Protein AF-A0A7S4A880-F1 (afdb_monomer_lite)

Radius of gyration: 19.85 Å; chains: 1; bounding box: 55×28×58 Å

Foldseek 3Di:
DVVVVVVVVVVVVVVVVVVVVVCVPLVVVLVVLQVPQDDPVQAPEDDPDLVSLVLLLLLLLVVLVVCVVPVPPADQFAADDNQSRDPPDPPPSSVVSVVVLCCQLVVLVVCVVVVHPSVLSNVLNVQLSSLSCCFSRVRDHGYDGSGHNVSNPRSCPSVVVVVVVVVVVVVVVVVVVVPD

Structure (mmCIF, N/CA/C/O backbone):
data_AF-A0A7S4A880-F1
#
_entry.id   AF-A0A7S4A880-F1
#
loop_
_atom_site.group_PDB
_atom_site.id
_atom_site.type_symbol
_atom_site.label_atom_id
_atom_site.label_alt_id
_atom_site.label_comp_id
_atom_site.label_asym_id
_atom_site.label_entity_id
_atom_site.label_seq_id
_atom_site.pdbx_PDB_ins_code
_atom_site.Cartn_x
_atom_site.Cartn_y
_atom_site.Cartn_z
_atom_site.occupancy
_atom_site.B_iso_or_equiv
_atom_site.auth_seq_id
_atom_site.auth_comp_id
_atom_site.auth_asym_id
_atom_site.auth_atom_id
_atom_site.pdbx_PDB_model_num
ATOM 1 N N . ALA A 1 1 ? -2.086 7.098 38.736 1.00 60.25 1 ALA A N 1
ATOM 2 C CA . ALA A 1 1 ? -1.292 7.608 37.595 1.00 60.25 1 ALA A CA 1
ATOM 3 C C . ALA A 1 1 ? -0.105 6.706 37.182 1.00 60.25 1 ALA A C 1
ATOM 5 O O . ALA A 1 1 ? -0.122 6.238 36.049 1.00 60.25 1 ALA A O 1
ATOM 6 N N . PRO A 1 2 ? 0.883 6.355 38.036 1.00 68.81 2 PRO A N 1
ATOM 7 C CA . PRO A 1 2 ? 2.135 5.711 37.580 1.00 68.81 2 PRO A CA 1
ATOM 8 C C . PRO A 1 2 ? 1.993 4.248 37.113 1.00 68.81 2 PRO A C 1
ATOM 10 O O . PRO A 1 2 ? 2.715 3.798 36.227 1.00 68.81 2 PRO A O 1
ATOM 13 N N . ARG A 1 3 ? 1.029 3.496 37.663 1.00 63.03 3 ARG A N 1
ATOM 14 C CA . ARG A 1 3 ? 0.733 2.114 37.235 1.00 63.03 3 ARG A CA 1
ATOM 15 C C . ARG A 1 3 ? 0.048 2.043 35.866 1.00 63.03 3 ARG A C 1
ATOM 17 O O . ARG A 1 3 ? 0.234 1.064 35.153 1.00 63.03 3 ARG A O 1
ATOM 24 N N . LEU A 1 4 ? -0.716 3.077 35.504 1.00 58.22 4 LEU A N 1
ATOM 25 C CA . LEU A 1 4 ? -1.395 3.171 34.211 1.00 58.22 4 LEU A CA 1
ATOM 26 C C . LEU A 1 4 ? -0.380 3.485 33.102 1.00 58.22 4 LEU A C 1
ATOM 28 O O . LEU A 1 4 ? -0.334 2.777 32.106 1.00 58.22 4 LEU A O 1
ATOM 32 N N . LEU A 1 5 ? 0.513 4.455 33.345 1.00 61.75 5 LEU A N 1
ATOM 33 C CA . LEU A 1 5 ? 1.613 4.806 32.437 1.00 61.75 5 LEU A CA 1
ATOM 34 C C . LEU A 1 5 ? 2.557 3.625 32.174 1.00 61.75 5 LEU A C 1
ATOM 36 O O . LEU A 1 5 ? 2.921 3.378 31.030 1.00 61.75 5 LEU A O 1
ATOM 40 N N . ARG A 1 6 ? 2.896 2.837 33.205 1.00 66.00 6 ARG A N 1
ATOM 41 C CA . ARG A 1 6 ? 3.691 1.607 33.032 1.00 66.00 6 ARG A CA 1
ATOM 42 C C . ARG A 1 6 ? 2.982 0.541 32.197 1.00 66.00 6 ARG A C 1
ATOM 44 O O . ARG A 1 6 ? 3.645 -0.142 31.428 1.00 66.00 6 ARG A O 1
ATOM 51 N N . ARG A 1 7 ? 1.661 0.382 32.346 1.00 57.56 7 ARG A N 1
ATOM 52 C CA . ARG A 1 7 ? 0.884 -0.571 31.537 1.00 57.56 7 ARG A CA 1
ATOM 53 C C . ARG A 1 7 ? 0.819 -0.133 30.079 1.00 57.56 7 ARG A C 1
ATOM 55 O O . ARG A 1 7 ? 1.124 -0.945 29.222 1.00 57.56 7 ARG A O 1
ATOM 62 N N . VAL A 1 8 ? 0.510 1.138 29.817 1.00 58.09 8 VAL A N 1
ATOM 63 C CA . VAL A 1 8 ? 0.488 1.698 28.455 1.00 58.09 8 VAL A CA 1
ATOM 64 C C . VAL A 1 8 ? 1.858 1.551 27.791 1.00 58.09 8 VAL A C 1
ATOM 66 O O . VAL A 1 8 ? 1.939 0.984 26.710 1.00 58.09 8 VAL A O 1
ATOM 69 N N . ALA A 1 9 ? 2.941 1.935 28.474 1.00 57.72 9 ALA A N 1
ATOM 70 C CA . ALA A 1 9 ? 4.298 1.786 27.948 1.00 57.72 9 ALA A CA 1
ATOM 71 C C . ALA A 1 9 ? 4.677 0.319 27.667 1.00 57.72 9 ALA A C 1
ATOM 73 O O . ALA A 1 9 ? 5.311 0.035 26.655 1.00 57.72 9 ALA A O 1
ATOM 74 N N . ALA A 1 10 ? 4.276 -0.621 28.530 1.00 58.62 10 ALA A N 1
ATOM 75 C CA . ALA A 1 10 ? 4.535 -2.046 28.324 1.00 58.62 10 ALA A CA 1
ATOM 76 C C . ALA A 1 10 ? 3.738 -2.629 27.145 1.00 58.62 10 ALA A C 1
ATOM 78 O O . ALA A 1 10 ? 4.267 -3.465 26.413 1.00 58.62 10 ALA A O 1
ATOM 79 N N . THR A 1 11 ? 2.495 -2.185 26.941 1.00 61.50 11 THR A N 1
ATOM 80 C CA . THR A 1 11 ? 1.685 -2.576 25.780 1.00 61.50 11 THR A CA 1
ATOM 81 C C . THR A 1 11 ? 2.292 -2.020 24.495 1.00 61.50 11 THR A C 1
ATOM 83 O O . THR A 1 11 ? 2.601 -2.795 23.599 1.00 61.50 11 THR A O 1
ATOM 86 N N . THR A 1 12 ? 2.616 -0.724 24.454 1.00 66.69 12 THR A N 1
ATOM 87 C CA . THR A 1 12 ? 3.282 -0.098 23.301 1.00 66.69 12 THR A CA 1
ATOM 88 C C . THR A 1 12 ? 4.625 -0.756 22.982 1.00 66.69 12 THR A C 1
ATOM 90 O O . THR A 1 12 ? 4.924 -0.995 21.818 1.00 66.69 12 THR A O 1
ATOM 93 N N . ALA A 1 13 ? 5.429 -1.098 23.994 1.00 63.09 13 ALA A N 1
ATOM 94 C CA . ALA A 1 13 ? 6.700 -1.794 23.793 1.00 63.09 13 ALA A CA 1
ATOM 95 C C . ALA A 1 13 ? 6.514 -3.213 23.229 1.00 63.09 13 ALA A C 1
ATOM 97 O O . ALA A 1 13 ? 7.287 -3.638 22.371 1.00 63.09 13 ALA A O 1
ATOM 98 N N . ARG A 1 14 ? 5.484 -3.942 23.680 1.00 66.94 14 ARG A N 1
ATOM 99 C CA . ARG A 1 14 ? 5.136 -5.265 23.144 1.00 66.94 14 ARG A CA 1
ATOM 100 C C . ARG A 1 14 ? 4.668 -5.172 21.691 1.00 66.94 14 ARG A C 1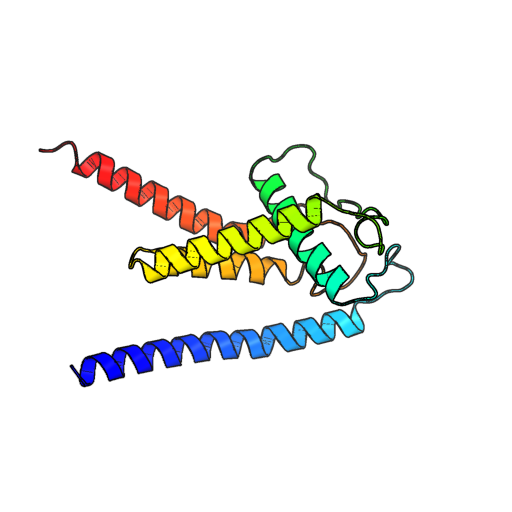
ATOM 102 O O . ARG A 1 14 ? 5.105 -5.979 20.875 1.00 66.94 14 ARG A O 1
ATOM 109 N N . ASP A 1 15 ? 3.841 -4.185 21.369 1.00 63.53 15 ASP A N 1
ATOM 110 C CA . ASP A 1 15 ? 3.361 -3.957 20.005 1.00 63.53 15 ASP A CA 1
ATOM 111 C C . ASP A 1 15 ? 4.534 -3.607 19.076 1.00 63.53 15 ASP A C 1
ATOM 113 O O . ASP A 1 15 ? 4.684 -4.198 18.006 1.00 63.53 15 ASP A O 1
ATOM 117 N N . LEU A 1 16 ? 5.444 -2.733 19.529 1.00 66.00 16 LEU A N 1
ATOM 118 C CA . LEU A 1 16 ? 6.664 -2.379 18.798 1.00 66.00 16 LEU A CA 1
ATOM 119 C C . LEU A 1 16 ? 7.571 -3.594 18.556 1.00 66.00 16 LEU A C 1
ATOM 121 O O . LEU A 1 16 ? 8.126 -3.736 17.469 1.00 66.00 16 LEU A O 1
ATOM 125 N N . ALA A 1 17 ? 7.698 -4.487 19.543 1.00 68.56 17 ALA A N 1
ATOM 126 C CA . ALA A 1 17 ? 8.458 -5.726 19.404 1.00 68.56 17 ALA A CA 1
ATOM 127 C C . ALA A 1 17 ? 7.834 -6.673 18.365 1.00 68.56 17 ALA A C 1
ATOM 129 O O . ALA A 1 17 ? 8.561 -7.288 17.586 1.00 68.56 17 ALA A O 1
ATOM 130 N N . GLY A 1 18 ? 6.499 -6.748 18.307 1.00 68.56 18 GLY A N 1
ATOM 131 C CA . GLY A 1 18 ? 5.779 -7.484 17.267 1.00 68.56 18 GLY A CA 1
ATOM 132 C C . GLY A 1 18 ? 6.073 -6.939 15.867 1.00 68.56 18 GLY A C 1
ATOM 133 O O . GLY A 1 18 ? 6.462 -7.699 14.980 1.00 68.56 18 GLY A O 1
ATOM 134 N N . TYR A 1 19 ? 5.980 -5.619 15.681 1.00 68.62 19 TYR A N 1
ATOM 135 C CA . TYR A 1 19 ? 6.330 -4.977 14.409 1.00 68.62 19 TYR A CA 1
ATOM 136 C C . TYR A 1 19 ? 7.802 -5.184 14.033 1.00 68.62 19 TYR A C 1
ATOM 138 O O . TYR A 1 19 ? 8.105 -5.490 12.880 1.00 68.62 19 TYR A O 1
ATOM 146 N N . ALA A 1 20 ? 8.714 -5.070 15.001 1.00 70.00 20 ALA A N 1
ATOM 147 C CA . ALA A 1 20 ? 10.139 -5.288 14.786 1.00 70.00 20 ALA A CA 1
ATOM 148 C C . ALA A 1 20 ? 10.442 -6.731 14.352 1.00 70.00 20 ALA A C 1
ATOM 150 O O . ALA A 1 20 ? 11.237 -6.933 13.437 1.00 70.00 20 ALA A O 1
ATOM 151 N N . ALA A 1 21 ? 9.780 -7.728 14.948 1.00 72.75 21 ALA A N 1
ATOM 152 C CA . ALA A 1 21 ? 9.930 -9.130 14.562 1.00 72.75 21 ALA A CA 1
ATOM 153 C C . ALA A 1 21 ? 9.457 -9.385 13.121 1.00 72.75 21 ALA A C 1
ATOM 155 O O . ALA A 1 21 ? 10.148 -10.055 12.355 1.00 72.75 21 ALA A O 1
ATOM 156 N N . VAL A 1 22 ? 8.320 -8.804 12.722 1.00 68.88 22 VAL A N 1
ATOM 157 C CA . VAL A 1 22 ? 7.828 -8.890 11.337 1.00 68.88 22 VAL A CA 1
ATOM 158 C C . VAL A 1 22 ? 8.811 -8.225 10.372 1.00 68.88 22 VAL A C 1
ATOM 160 O O . VAL A 1 22 ? 9.189 -8.828 9.367 1.00 68.88 22 VAL A O 1
ATOM 163 N N . ALA A 1 23 ? 9.285 -7.017 10.689 1.00 69.81 23 ALA A N 1
ATOM 164 C CA . ALA A 1 23 ? 10.262 -6.305 9.868 1.00 69.81 23 ALA A CA 1
ATOM 165 C C . ALA A 1 23 ? 11.574 -7.092 9.716 1.00 69.81 23 ALA A C 1
ATOM 167 O O . ALA A 1 23 ? 12.113 -7.175 8.613 1.00 69.81 23 ALA A O 1
ATOM 168 N N . ALA A 1 24 ? 12.046 -7.735 10.789 1.00 75.56 24 ALA A N 1
ATOM 169 C CA . ALA A 1 24 ? 13.252 -8.561 10.782 1.00 75.56 24 ALA A CA 1
ATOM 170 C C . ALA A 1 24 ? 13.157 -9.778 9.845 1.00 75.56 24 ALA A C 1
ATOM 172 O O . ALA A 1 24 ? 14.190 -10.285 9.420 1.00 75.56 24 ALA A O 1
ATOM 173 N N . VAL A 1 25 ? 11.952 -10.233 9.490 1.00 76.19 25 VAL A N 1
ATOM 174 C CA . VAL A 1 25 ? 11.741 -11.304 8.500 1.00 76.19 25 VAL A CA 1
ATOM 175 C C . VAL A 1 25 ? 11.511 -10.725 7.104 1.00 76.19 25 VAL A C 1
ATOM 177 O O . VAL A 1 25 ? 12.149 -11.146 6.139 1.00 76.19 25 VAL A O 1
ATOM 180 N N . VAL A 1 26 ? 10.618 -9.740 6.986 1.00 71.06 26 VAL A N 1
ATOM 181 C CA . VAL A 1 26 ? 10.195 -9.189 5.690 1.00 71.06 26 VAL A CA 1
ATOM 182 C C . VAL A 1 26 ? 11.334 -8.448 4.995 1.00 71.06 26 VAL A C 1
ATOM 184 O O . VAL A 1 26 ? 11.507 -8.609 3.787 1.00 71.06 26 VAL A O 1
ATOM 187 N N . VAL A 1 27 ? 12.135 -7.670 5.732 1.00 76.56 27 VAL A N 1
ATOM 188 C CA . VAL A 1 27 ? 13.211 -6.854 5.149 1.00 76.56 27 VAL A CA 1
ATOM 189 C C . VAL A 1 27 ? 14.326 -7.723 4.550 1.00 76.56 27 VAL A C 1
ATOM 191 O O . VAL A 1 27 ? 14.661 -7.503 3.387 1.00 76.56 27 VAL A O 1
ATOM 194 N N . PRO A 1 28 ? 14.883 -8.745 5.229 1.00 79.00 28 PRO A N 1
ATOM 195 C CA . PRO A 1 28 ? 15.905 -9.593 4.613 1.00 79.00 28 PRO A CA 1
ATOM 196 C C . PRO A 1 28 ? 15.397 -10.390 3.410 1.00 79.00 28 PRO A C 1
ATOM 198 O O . PRO A 1 28 ? 16.099 -10.472 2.402 1.00 79.00 28 PRO A O 1
ATOM 201 N N . VAL A 1 29 ? 14.178 -10.943 3.483 1.00 78.00 29 VAL A N 1
ATOM 202 C CA . VAL A 1 29 ? 13.553 -11.651 2.350 1.00 78.00 29 VAL A CA 1
ATOM 203 C C . VAL A 1 29 ? 13.409 -10.710 1.159 1.00 78.00 29 VAL A C 1
ATOM 205 O O . VAL A 1 29 ? 13.792 -11.062 0.049 1.00 78.00 29 VAL A O 1
ATOM 208 N N . THR A 1 30 ? 12.941 -9.490 1.412 1.00 72.88 30 THR A N 1
ATOM 209 C CA . THR A 1 30 ? 12.834 -8.411 0.428 1.00 72.88 30 THR A CA 1
ATOM 210 C C . THR A 1 30 ? 14.175 -8.101 -0.234 1.00 72.88 30 THR A C 1
ATOM 212 O O . THR A 1 30 ? 14.288 -8.128 -1.459 1.00 72.88 30 THR A O 1
ATOM 215 N N . LEU A 1 31 ? 15.213 -7.830 0.562 1.00 75.81 31 LEU A N 1
ATOM 216 C CA . LEU A 1 31 ? 16.538 -7.489 0.046 1.00 75.81 31 LEU A CA 1
ATOM 217 C C . LEU A 1 31 ? 17.133 -8.640 -0.773 1.00 75.81 31 LEU A C 1
ATOM 219 O O . LEU A 1 31 ? 17.706 -8.410 -1.836 1.00 75.81 31 LEU A O 1
ATOM 223 N N . ARG A 1 32 ? 16.956 -9.883 -0.315 1.00 81.38 32 ARG A N 1
ATOM 224 C CA . ARG A 1 32 ? 17.446 -11.072 -1.019 1.00 81.38 32 ARG A CA 1
ATOM 225 C C . ARG A 1 32 ? 16.678 -11.343 -2.310 1.00 81.38 32 ARG A C 1
ATOM 227 O O . ARG A 1 32 ? 17.300 -11.686 -3.309 1.00 81.38 32 ARG A O 1
ATOM 234 N N . ALA A 1 33 ? 15.359 -11.170 -2.306 1.00 74.31 33 ALA A N 1
ATOM 235 C CA . ALA A 1 33 ? 14.540 -11.310 -3.503 1.00 74.31 33 ALA A CA 1
ATOM 236 C C . ALA A 1 33 ? 14.887 -10.242 -4.550 1.00 74.31 33 ALA A C 1
ATOM 238 O O . ALA A 1 33 ? 14.978 -10.568 -5.725 1.00 74.31 33 ALA A O 1
ATOM 239 N N . ASN A 1 34 ? 15.182 -9.009 -4.126 1.00 72.94 34 ASN A N 1
ATOM 240 C CA . ASN A 1 34 ? 15.713 -7.963 -5.006 1.00 72.94 34 ASN A CA 1
ATOM 241 C C . ASN A 1 34 ? 17.076 -8.324 -5.603 1.00 72.94 34 ASN A C 1
ATOM 243 O O . ASN A 1 34 ? 17.313 -8.086 -6.782 1.00 72.94 34 ASN A O 1
ATOM 247 N N . ALA A 1 35 ? 17.980 -8.874 -4.789 1.00 74.38 35 ALA A N 1
ATOM 248 C CA . ALA A 1 35 ? 19.330 -9.210 -5.234 1.00 74.38 35 ALA A CA 1
ATOM 249 C C . ALA A 1 35 ? 19.356 -10.384 -6.227 1.00 74.38 35 ALA A C 1
ATOM 251 O O . ALA A 1 35 ? 20.197 -10.407 -7.118 1.00 74.38 35 ALA A O 1
ATOM 252 N N . LEU A 1 36 ? 18.461 -11.362 -6.057 1.00 74.25 36 LEU A N 1
ATOM 253 C CA . LEU A 1 36 ? 18.431 -12.597 -6.852 1.00 74.25 36 LEU A CA 1
ATOM 254 C C . LEU A 1 36 ? 17.356 -12.608 -7.944 1.00 74.25 36 LEU A C 1
ATOM 256 O O . LEU A 1 36 ? 17.380 -13.477 -8.805 1.00 74.25 36 LEU A O 1
ATOM 260 N N . GLY A 1 37 ? 16.385 -11.700 -7.882 1.00 66.69 37 GLY A N 1
ATOM 261 C CA . GLY A 1 37 ? 15.218 -11.683 -8.763 1.00 66.69 37 GLY A CA 1
ATOM 262 C C . GLY A 1 37 ? 15.392 -10.875 -10.045 1.00 66.69 37 GLY A C 1
ATOM 263 O O . GLY A 1 37 ? 14.413 -10.721 -10.772 1.00 66.69 37 GLY A O 1
ATOM 264 N N . HIS A 1 38 ? 16.585 -10.337 -10.297 1.00 63.88 38 HIS A N 1
ATOM 265 C CA . HIS A 1 38 ? 16.910 -9.635 -11.534 1.00 63.88 38 HIS A CA 1
ATOM 266 C C . HIS A 1 38 ? 17.283 -10.648 -12.619 1.00 63.88 38 HIS A C 1
ATOM 268 O O . HIS A 1 38 ? 18.264 -11.379 -12.466 1.00 63.88 38 HIS A O 1
ATOM 274 N N . ASP A 1 39 ? 16.513 -10.666 -13.702 1.00 66.12 39 ASP A N 1
ATOM 275 C CA . ASP A 1 39 ? 16.790 -11.464 -14.894 1.00 66.12 39 ASP A CA 1
ATOM 276 C C . ASP A 1 39 ? 16.943 -10.499 -16.084 1.00 66.12 39 ASP A C 1
ATOM 278 O O . ASP A 1 39 ? 15.939 -9.943 -16.543 1.00 66.12 39 ASP A O 1
ATOM 282 N N . PRO A 1 40 ? 18.18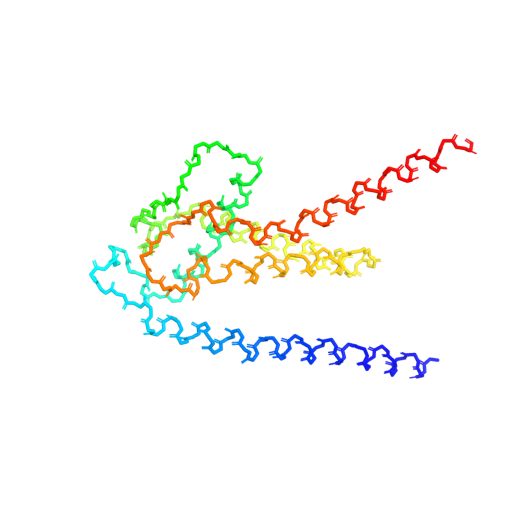2 -10.265 -16.565 1.00 62.34 40 PRO A N 1
ATOM 283 C CA . PRO A 1 40 ? 18.459 -9.327 -17.652 1.00 62.34 40 PRO A CA 1
ATOM 284 C C . PRO A 1 40 ? 17.701 -9.637 -18.946 1.00 62.34 40 PRO A C 1
ATOM 286 O O . PRO A 1 40 ? 17.454 -8.726 -19.729 1.00 62.34 40 PRO A O 1
ATOM 289 N N . ASP A 1 41 ? 17.333 -10.902 -19.164 1.00 65.56 41 ASP A N 1
ATOM 290 C CA . ASP A 1 41 ? 16.649 -11.345 -20.379 1.00 65.56 41 ASP A CA 1
ATOM 291 C C . ASP A 1 41 ? 15.117 -11.237 -20.252 1.00 65.56 41 ASP A C 1
ATOM 293 O O . ASP A 1 41 ? 14.398 -11.279 -21.253 1.00 65.56 41 ASP A O 1
ATOM 297 N N . ALA A 1 42 ? 14.600 -11.070 -19.028 1.00 62.81 42 ALA A N 1
ATOM 298 C CA . ALA A 1 42 ? 13.173 -10.907 -18.750 1.00 62.81 42 ALA A CA 1
ATOM 299 C C . ALA A 1 42 ? 12.758 -9.444 -18.503 1.00 62.81 42 ALA A C 1
ATOM 301 O O . ALA A 1 42 ? 11.580 -9.111 -18.652 1.00 62.81 42 ALA A O 1
ATOM 302 N N . ASP A 1 43 ? 13.689 -8.572 -18.112 1.00 62.38 43 ASP A N 1
ATOM 303 C CA . ASP A 1 43 ? 13.430 -7.167 -17.789 1.00 62.38 43 ASP A CA 1
ATOM 304 C C . ASP A 1 43 ? 13.645 -6.251 -19.011 1.00 62.38 43 ASP A C 1
ATOM 306 O O . ASP A 1 43 ? 14.754 -5.824 -19.312 1.00 62.38 43 ASP A O 1
ATOM 310 N N . VAL A 1 44 ? 12.556 -5.884 -19.701 1.00 64.62 44 VAL A N 1
ATOM 311 C CA . VAL A 1 44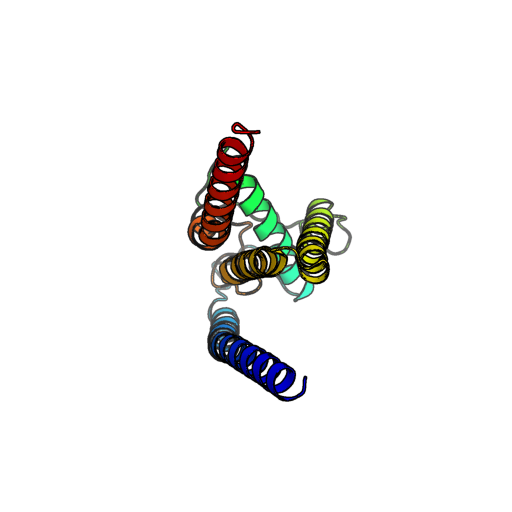 ? 12.594 -4.918 -20.828 1.00 64.62 44 VAL A CA 1
ATOM 312 C C . VAL A 1 44 ? 12.826 -3.476 -20.342 1.00 64.62 44 VAL A C 1
ATOM 314 O O . VAL A 1 44 ? 13.318 -2.629 -21.081 1.00 64.62 44 VAL A O 1
ATOM 317 N N . ILE A 1 45 ? 12.488 -3.201 -19.080 1.00 70.94 45 ILE A N 1
ATOM 318 C CA . ILE A 1 45 ? 12.658 -1.907 -18.412 1.00 70.94 45 ILE A CA 1
ATOM 319 C C . ILE A 1 45 ? 13.491 -2.149 -17.164 1.00 70.94 45 ILE A C 1
ATOM 321 O O . ILE A 1 45 ? 13.226 -3.100 -16.435 1.00 70.94 45 ILE A O 1
ATOM 325 N N . VAL A 1 46 ? 14.455 -1.273 -16.874 1.00 71.00 46 VAL A N 1
ATOM 326 C CA . VAL A 1 46 ? 15.311 -1.388 -15.687 1.00 71.00 46 VAL A CA 1
ATOM 327 C C . VAL A 1 46 ? 15.206 -0.120 -14.841 1.00 71.00 46 VAL A C 1
ATOM 329 O O . VAL A 1 46 ? 15.443 0.990 -15.308 1.00 71.00 46 VAL A O 1
ATOM 332 N N . LEU A 1 47 ? 14.858 -0.280 -13.559 1.00 75.44 47 LEU A N 1
ATOM 333 C CA . LEU A 1 47 ? 14.836 0.820 -12.589 1.00 75.44 47 LEU A CA 1
ATOM 334 C C . LEU A 1 47 ? 16.195 0.918 -11.890 1.00 75.44 47 LEU A C 1
ATOM 336 O O . LEU A 1 47 ? 16.506 0.141 -10.976 1.00 75.44 47 LEU A O 1
ATOM 340 N N . HIS A 1 48 ? 16.994 1.887 -12.329 1.00 73.50 48 HIS A N 1
ATOM 341 C CA . HIS A 1 48 ? 18.386 2.062 -11.917 1.00 73.50 48 HIS A CA 1
ATOM 342 C C . HIS A 1 48 ? 18.538 2.705 -10.538 1.00 73.50 48 HIS A C 1
ATOM 344 O O . HIS A 1 48 ? 19.519 2.439 -9.846 1.00 73.50 48 HIS A O 1
ATOM 350 N N . THR A 1 49 ? 17.585 3.539 -10.112 1.00 78.12 49 THR A N 1
ATOM 351 C CA . THR A 1 49 ? 17.704 4.285 -8.849 1.00 78.12 49 THR A CA 1
ATOM 352 C C . THR A 1 49 ? 16.601 3.948 -7.846 1.00 78.12 49 THR A C 1
ATOM 354 O O . THR A 1 49 ? 15.483 3.570 -8.202 1.00 78.12 49 THR A O 1
ATOM 357 N N . GLY A 1 50 ? 16.902 4.130 -6.554 1.00 78.25 50 GLY A N 1
ATOM 358 C CA . GLY A 1 50 ? 15.917 3.967 -5.480 1.00 78.25 50 GLY A CA 1
ATOM 359 C C . GLY A 1 50 ? 14.726 4.921 -5.616 1.00 78.25 50 GLY A C 1
ATOM 360 O O . GLY A 1 50 ? 13.596 4.530 -5.343 1.00 78.25 50 GLY A O 1
ATOM 361 N N . ALA A 1 51 ? 14.952 6.138 -6.118 1.00 80.81 51 ALA A N 1
ATOM 362 C CA . ALA A 1 51 ? 13.887 7.110 -6.358 1.00 80.81 51 ALA A CA 1
ATOM 363 C C . ALA A 1 51 ? 12.883 6.617 -7.414 1.00 80.81 51 ALA A C 1
ATOM 365 O O . ALA A 1 51 ? 11.677 6.704 -7.193 1.00 80.81 51 ALA A O 1
ATOM 366 N N . GLN A 1 52 ? 13.367 6.026 -8.512 1.00 78.56 52 GLN A N 1
ATOM 367 C CA . GLN A 1 52 ? 12.505 5.447 -9.550 1.00 78.56 52 GLN A CA 1
ATOM 368 C C . GLN A 1 52 ? 11.684 4.271 -9.002 1.00 78.56 52 GLN A C 1
ATOM 370 O O . GLN A 1 52 ? 10.495 4.154 -9.283 1.00 78.56 52 GLN A O 1
ATOM 375 N N . ARG A 1 53 ? 12.283 3.439 -8.139 1.00 80.50 53 ARG A N 1
ATOM 376 C CA . ARG A 1 53 ? 11.581 2.337 -7.456 1.00 80.50 53 ARG A CA 1
ATOM 377 C C . ARG A 1 53 ? 10.494 2.838 -6.507 1.00 80.50 53 ARG A C 1
ATOM 379 O O . ARG A 1 53 ? 9.391 2.299 -6.517 1.00 80.50 53 ARG A O 1
ATOM 386 N N . CYS A 1 54 ? 10.772 3.886 -5.732 1.00 83.00 54 CYS A N 1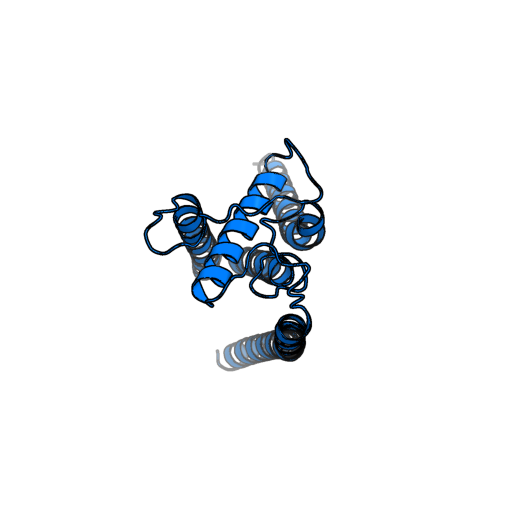
ATOM 387 C CA . CYS A 1 54 ? 9.780 4.525 -4.867 1.00 83.00 54 CYS A CA 1
ATOM 388 C C . CYS A 1 54 ? 8.629 5.136 -5.674 1.00 83.00 54 CYS A C 1
ATOM 390 O O . CYS A 1 54 ? 7.465 4.919 -5.345 1.00 83.00 54 CYS A O 1
ATOM 392 N N . ALA A 1 55 ? 8.936 5.868 -6.746 1.00 83.88 55 ALA A N 1
ATOM 393 C CA . ALA A 1 55 ? 7.925 6.477 -7.600 1.00 83.88 55 ALA A CA 1
ATOM 394 C C . ALA A 1 55 ? 7.046 5.407 -8.272 1.00 83.88 55 ALA A C 1
ATOM 396 O O . ALA A 1 55 ? 5.819 5.489 -8.206 1.00 83.88 55 ALA A O 1
ATOM 397 N N . LYS A 1 56 ? 7.653 4.340 -8.805 1.00 84.56 56 LYS A N 1
ATOM 398 C CA . LYS A 1 56 ? 6.931 3.184 -9.350 1.00 84.56 56 LYS A CA 1
ATOM 399 C C . LYS A 1 56 ? 6.046 2.513 -8.304 1.00 84.56 56 LYS A C 1
ATOM 401 O O . LYS A 1 56 ? 4.893 2.204 -8.601 1.00 84.56 56 LYS A O 1
ATOM 406 N N . ALA A 1 57 ? 6.538 2.338 -7.080 1.00 86.00 57 ALA A N 1
ATOM 407 C CA . ALA A 1 57 ? 5.758 1.769 -5.988 1.00 86.00 57 ALA A CA 1
ATOM 408 C C . ALA A 1 57 ? 4.514 2.599 -5.660 1.00 86.00 57 ALA A C 1
ATOM 410 O O . ALA A 1 57 ? 3.416 2.048 -5.585 1.00 86.00 57 ALA A O 1
ATOM 411 N N . LEU A 1 58 ? 4.671 3.917 -5.528 1.00 88.38 58 LEU A N 1
ATOM 412 C CA . LEU A 1 58 ? 3.563 4.835 -5.267 1.00 88.38 58 LEU A CA 1
ATOM 413 C C . LEU A 1 58 ? 2.522 4.792 -6.390 1.00 88.38 58 LEU A C 1
ATOM 415 O O . LEU A 1 58 ? 1.334 4.628 -6.115 1.00 88.38 58 LEU A O 1
ATOM 419 N N . VAL A 1 59 ? 2.967 4.885 -7.646 1.00 87.75 59 VAL A N 1
ATOM 420 C CA . VAL A 1 59 ? 2.084 4.800 -8.818 1.00 87.75 59 VAL A CA 1
ATOM 421 C C . VAL A 1 59 ? 1.352 3.462 -8.847 1.00 87.75 59 VAL A C 1
ATOM 423 O O . VAL A 1 59 ? 0.141 3.438 -9.037 1.00 87.75 59 VAL A O 1
ATOM 426 N N . THR A 1 60 ? 2.052 2.353 -8.598 1.00 87.25 60 THR A N 1
ATOM 427 C CA . THR A 1 60 ? 1.460 1.007 -8.606 1.00 87.25 60 THR A CA 1
ATOM 428 C C . THR A 1 60 ? 0.362 0.873 -7.553 1.00 87.25 60 THR A C 1
ATOM 430 O O . THR A 1 60 ? -0.723 0.395 -7.872 1.00 87.25 60 THR A O 1
ATOM 433 N N . ILE A 1 61 ? 0.610 1.326 -6.317 1.00 88.81 61 ILE A N 1
ATOM 434 C CA . ILE A 1 61 ? -0.375 1.266 -5.225 1.00 88.81 61 ILE A CA 1
ATOM 435 C C . ILE A 1 61 ? -1.656 1.995 -5.634 1.00 88.81 61 ILE A C 1
ATOM 437 O O . ILE A 1 61 ? -2.741 1.418 -5.576 1.00 88.81 61 ILE A O 1
ATOM 441 N N . TRP A 1 62 ? -1.541 3.243 -6.091 1.00 90.06 62 TRP A N 1
ATOM 442 C CA . TRP A 1 62 ? -2.711 4.049 -6.438 1.00 90.06 62 TRP A CA 1
ATOM 443 C C . TRP A 1 62 ? -3.408 3.586 -7.710 1.00 90.06 62 TRP A C 1
ATOM 445 O O . TRP A 1 62 ? -4.636 3.573 -7.753 1.00 90.06 62 TRP A O 1
ATOM 455 N N . PHE A 1 63 ? -2.652 3.137 -8.711 1.00 88.19 63 PHE A N 1
ATOM 456 C CA . PHE A 1 63 ? -3.205 2.503 -9.901 1.00 88.19 63 PHE A CA 1
ATOM 457 C C . PHE A 1 63 ? -4.049 1.282 -9.521 1.00 88.19 63 PHE A C 1
ATOM 459 O O . PHE A 1 63 ? -5.214 1.192 -9.903 1.00 88.19 63 PHE A O 1
ATOM 466 N N . CYS A 1 64 ? -3.498 0.374 -8.714 1.00 87.56 64 CYS A N 1
ATOM 467 C CA . CYS A 1 64 ? -4.203 -0.814 -8.255 1.00 87.56 64 CYS A CA 1
ATOM 468 C C . CYS A 1 64 ? -5.444 -0.444 -7.424 1.00 87.56 64 CYS A C 1
ATOM 470 O O . CYS A 1 64 ? -6.526 -0.966 -7.689 1.00 87.56 64 CYS A O 1
ATOM 472 N N . LEU A 1 65 ? -5.340 0.478 -6.463 1.00 88.62 65 LEU A N 1
ATOM 473 C CA . LEU A 1 65 ? -6.502 0.928 -5.685 1.00 88.62 65 LEU A CA 1
ATOM 474 C C . LEU A 1 65 ? -7.590 1.547 -6.576 1.00 88.62 65 LEU A C 1
ATOM 476 O O . LEU A 1 65 ? -8.772 1.269 -6.380 1.00 88.62 65 LEU A O 1
ATOM 480 N N . GLY A 1 66 ? -7.204 2.310 -7.601 1.00 89.12 66 GLY A N 1
ATOM 481 C CA . GLY A 1 66 ? -8.126 2.826 -8.612 1.00 89.12 66 GLY A CA 1
ATOM 482 C C . GLY A 1 66 ? -8.840 1.709 -9.378 1.00 89.12 66 GLY A C 1
ATOM 483 O O . GLY A 1 66 ? -10.049 1.779 -9.577 1.00 89.12 66 GLY A O 1
ATOM 484 N N . LYS A 1 67 ? -8.126 0.636 -9.737 1.00 87.38 67 LYS A N 1
ATOM 485 C CA . LYS A 1 67 ? -8.703 -0.557 -10.381 1.00 87.38 67 LYS A CA 1
ATOM 486 C C . LYS A 1 67 ? -9.651 -1.335 -9.468 1.00 87.38 67 LYS A C 1
ATOM 488 O O . LYS A 1 67 ? -10.628 -1.884 -9.964 1.00 87.38 67 LYS A O 1
ATOM 493 N N . ALA A 1 68 ? -9.406 -1.361 -8.157 1.00 86.00 68 ALA A N 1
ATOM 494 C CA . ALA A 1 68 ? -10.364 -1.913 -7.196 1.00 86.00 68 ALA A CA 1
ATOM 495 C C . ALA A 1 68 ? -11.630 -1.055 -7.082 1.00 86.00 68 ALA A C 1
ATOM 497 O O . ALA A 1 68 ? -12.727 -1.601 -7.011 1.00 86.00 68 ALA A O 1
ATOM 498 N N . ALA A 1 69 ? -11.489 0.273 -7.078 1.00 88.44 69 ALA A N 1
ATOM 499 C CA . ALA A 1 69 ? -12.628 1.185 -7.016 1.00 88.44 69 ALA A CA 1
ATOM 500 C C . ALA A 1 69 ? -13.447 1.191 -8.320 1.00 88.44 69 ALA A C 1
ATOM 502 O O . ALA A 1 69 ? -14.669 1.324 -8.283 1.00 88.44 69 ALA A O 1
ATOM 503 N N . TYR A 1 70 ? -12.782 1.033 -9.467 1.00 90.62 70 TYR A N 1
ATOM 504 C CA . TYR A 1 70 ? -13.401 1.004 -10.788 1.00 90.62 70 TYR A CA 1
ATOM 505 C C . TYR A 1 70 ? -12.809 -0.129 -11.652 1.00 90.62 70 TYR A C 1
ATOM 507 O O . TYR A 1 70 ? -11.821 0.073 -12.371 1.00 90.62 70 TYR A O 1
ATOM 515 N N . PRO A 1 71 ? -13.402 -1.339 -11.605 1.00 87.69 71 PRO A N 1
ATOM 516 C CA . PRO A 1 71 ? -12.845 -2.540 -12.228 1.00 87.69 71 PRO A CA 1
ATOM 517 C C . PRO A 1 71 ? -13.170 -2.630 -13.729 1.00 87.69 71 PRO A C 1
ATOM 519 O O . PRO A 1 71 ? -13.834 -3.556 -14.187 1.00 87.69 71 PRO A O 1
ATOM 522 N N . ALA A 1 72 ? -12.698 -1.668 -14.522 1.00 87.69 72 ALA A N 1
ATOM 523 C CA . ALA A 1 72 ? -12.863 -1.657 -15.979 1.00 87.69 72 ALA A CA 1
ATOM 524 C C . ALA A 1 72 ? -11.543 -1.961 -16.699 1.00 87.69 72 ALA A C 1
ATOM 526 O O . ALA A 1 72 ? -10.499 -1.450 -16.299 1.00 87.69 72 ALA A O 1
ATOM 527 N N . GLY A 1 73 ? -11.568 -2.761 -17.773 1.00 85.38 73 GLY A N 1
ATOM 528 C CA . GLY A 1 73 ? -10.372 -3.079 -18.573 1.00 85.38 73 GLY A CA 1
ATOM 529 C C . GLY A 1 73 ? -9.313 -3.863 -17.791 1.00 85.38 73 GLY A C 1
ATOM 530 O O . GLY A 1 73 ? -8.159 -3.442 -17.712 1.00 85.38 73 GLY A O 1
ATOM 531 N N . LEU A 1 74 ? -9.739 -4.928 -17.110 1.00 85.94 74 LEU A N 1
ATOM 532 C CA . LEU A 1 74 ? -8.885 -5.801 -16.302 1.00 85.94 74 LEU A CA 1
ATOM 533 C C . LEU A 1 74 ? -7.861 -6.547 -17.177 1.00 85.94 74 LEU A C 1
ATOM 535 O O . LEU A 1 74 ? -8.170 -6.948 -18.298 1.00 85.94 74 LEU A O 1
ATOM 539 N N . SER A 1 75 ? -6.642 -6.701 -16.672 1.00 83.88 75 SER A N 1
ATOM 540 C CA . SER A 1 75 ? -5.527 -7.361 -17.339 1.00 83.88 75 SER A CA 1
ATOM 541 C C . SER A 1 75 ? -4.644 -8.081 -16.315 1.00 83.88 75 SER A C 1
ATOM 543 O O . SER A 1 75 ? -4.298 -7.513 -15.270 1.00 83.88 75 SER A O 1
ATOM 545 N N . PRO A 1 76 ? -4.176 -9.304 -16.629 1.00 78.88 76 PRO A N 1
ATOM 546 C CA . PRO A 1 76 ? -3.198 -9.988 -15.789 1.00 78.88 76 PRO A CA 1
ATOM 547 C C . PRO A 1 76 ? -1.888 -9.196 -15.656 1.00 78.88 76 PRO A C 1
ATOM 549 O O . PRO A 1 76 ? -1.226 -9.298 -14.621 1.00 78.88 76 PRO A O 1
ATOM 552 N N . HIS A 1 77 ? -1.547 -8.393 -16.671 1.00 79.69 77 HIS A N 1
ATOM 553 C CA . HIS A 1 77 ? -0.312 -7.620 -16.753 1.00 79.69 77 HIS A CA 1
ATOM 554 C C . HIS A 1 77 ? -0.572 -6.235 -17.352 1.00 79.69 77 HIS A C 1
ATOM 556 O O . HIS A 1 77 ? -1.100 -6.115 -18.460 1.00 79.69 77 HIS A O 1
ATOM 562 N N . TYR A 1 78 ? -0.183 -5.181 -16.635 1.00 83.38 78 TYR A N 1
ATOM 563 C CA . TYR A 1 78 ? -0.180 -3.817 -17.162 1.00 83.38 78 TYR A CA 1
ATOM 564 C C . TYR A 1 78 ? 1.251 -3.399 -17.467 1.00 83.38 78 TYR A C 1
ATOM 566 O O . TYR A 1 78 ? 2.102 -3.370 -16.573 1.00 83.38 78 TYR A O 1
ATOM 574 N N . ALA A 1 79 ? 1.507 -3.055 -18.727 1.00 79.75 79 ALA A N 1
ATOM 575 C CA . ALA A 1 79 ? 2.809 -2.571 -19.152 1.00 79.75 79 ALA A CA 1
ATOM 576 C C . ALA A 1 79 ? 3.151 -1.262 -18.429 1.00 79.75 79 ALA A C 1
ATOM 578 O O . ALA A 1 79 ? 2.329 -0.345 -18.332 1.00 79.75 79 ALA A O 1
ATOM 579 N N . LEU A 1 80 ? 4.376 -1.188 -17.916 1.00 74.81 80 LEU A N 1
ATOM 580 C CA . LEU A 1 80 ? 4.974 0.084 -17.545 1.00 74.81 80 LEU A CA 1
ATOM 581 C C . LEU A 1 80 ? 5.464 0.735 -18.842 1.00 74.81 80 LEU A C 1
ATOM 583 O O . LEU A 1 80 ? 6.033 0.046 -19.679 1.00 74.81 80 LEU A O 1
ATOM 587 N N . ARG A 1 81 ? 5.190 2.023 -19.057 1.00 69.50 81 ARG A N 1
ATOM 588 C CA . ARG A 1 81 ? 5.755 2.748 -20.207 1.00 69.50 81 ARG A CA 1
ATOM 589 C C . ARG A 1 81 ? 7.134 3.288 -19.812 1.00 69.50 81 ARG A C 1
ATOM 591 O O . ARG A 1 81 ? 7.285 3.778 -18.697 1.00 69.50 81 ARG A O 1
ATOM 598 N N . ASP A 1 82 ? 8.108 3.229 -20.711 1.00 56.19 82 ASP A N 1
ATOM 599 C CA . ASP A 1 82 ? 9.516 3.583 -20.434 1.00 56.19 82 ASP A CA 1
ATOM 600 C C . ASP A 1 82 ? 9.701 5.006 -19.875 1.00 56.19 82 ASP A C 1
ATOM 602 O O . ASP A 1 82 ? 10.572 5.259 -19.048 1.00 56.19 82 ASP A O 1
ATOM 606 N N . LEU A 1 83 ? 8.810 5.922 -20.261 1.00 52.28 83 LEU A N 1
ATOM 607 C CA . LEU A 1 83 ? 8.913 7.357 -19.986 1.00 52.28 83 LEU A CA 1
ATOM 608 C C . LEU A 1 83 ? 8.602 7.771 -18.539 1.00 52.28 83 LEU A C 1
ATOM 610 O O . LEU A 1 83 ? 8.887 8.906 -18.182 1.00 52.28 83 LEU A O 1
ATOM 614 N N . TYR A 1 84 ? 8.054 6.880 -17.704 1.00 57.38 84 TYR A N 1
ATOM 615 C CA . TYR A 1 84 ? 7.544 7.234 -16.367 1.00 57.38 84 TYR A CA 1
ATOM 616 C C . TYR A 1 84 ? 8.612 7.706 -15.356 1.00 57.38 84 TYR A C 1
ATOM 618 O O . TYR A 1 84 ? 8.278 8.115 -14.241 1.00 57.38 84 TYR A O 1
ATOM 626 N N . PHE A 1 85 ? 9.901 7.534 -15.673 1.00 60.72 85 PHE A N 1
ATOM 627 C CA . PHE A 1 85 ? 10.993 7.691 -14.707 1.00 60.72 85 PHE A CA 1
ATOM 628 C C . PHE A 1 85 ? 12.264 8.329 -15.283 1.00 60.72 85 PHE A C 1
ATOM 630 O O . PHE A 1 85 ? 13.315 8.287 -14.629 1.00 60.72 85 PHE A O 1
ATOM 637 N N . GLU A 1 86 ? 12.195 8.907 -16.484 1.00 59.78 86 GLU A N 1
ATOM 638 C CA . GLU A 1 86 ? 13.315 9.631 -17.089 1.00 59.78 86 GLU A CA 1
ATOM 639 C C . GLU A 1 86 ? 13.433 11.051 -16.514 1.00 59.78 86 GLU A C 1
ATOM 641 O O . GLU A 1 86 ? 12.446 11.763 -16.314 1.00 59.78 86 GLU A O 1
ATOM 646 N N . ALA A 1 87 ? 14.663 11.487 -16.232 1.00 48.22 87 ALA A N 1
ATOM 647 C CA . ALA A 1 87 ? 14.921 12.820 -15.700 1.00 48.22 87 ALA A CA 1
ATOM 648 C C . ALA A 1 87 ? 14.542 13.893 -16.739 1.00 48.22 87 ALA A C 1
ATOM 650 O O . ALA A 1 87 ? 15.208 14.028 -17.761 1.00 48.22 87 ALA A O 1
ATOM 651 N N . GLY A 1 88 ? 13.482 14.660 -16.463 1.00 52.34 88 GLY A N 1
ATOM 652 C CA . GLY A 1 88 ? 12.976 15.721 -17.345 1.00 52.34 88 GLY A CA 1
ATOM 653 C C . GLY A 1 88 ? 11.539 15.519 -17.835 1.00 52.34 88 GLY A C 1
ATOM 654 O O . GLY A 1 88 ? 10.969 16.454 -18.393 1.00 52.34 88 GLY A O 1
ATOM 655 N N . HIS A 1 89 ? 10.932 14.354 -17.588 1.00 58.84 89 HIS A N 1
ATOM 656 C CA . HIS A 1 89 ? 9.494 14.144 -17.771 1.00 58.84 89 HIS A CA 1
ATOM 657 C C . HIS A 1 89 ? 8.742 14.506 -16.475 1.00 58.84 89 HIS A C 1
ATOM 659 O O . HIS A 1 89 ? 9.014 13.951 -15.411 1.00 58.84 89 HIS A O 1
ATOM 665 N N . ASP A 1 90 ? 7.824 15.479 -16.535 1.00 56.38 90 ASP A N 1
ATOM 666 C CA . ASP A 1 90 ? 6.951 15.829 -15.403 1.00 56.38 90 ASP A CA 1
ATOM 667 C C . ASP A 1 90 ? 5.739 14.890 -15.383 1.00 56.38 90 ASP A C 1
ATOM 669 O O . ASP A 1 90 ? 4.672 15.192 -15.923 1.00 56.38 90 ASP A O 1
ATOM 673 N N . ASP A 1 91 ? 5.906 13.719 -14.771 1.00 67.25 91 ASP A N 1
ATOM 674 C CA . ASP A 1 91 ? 4.823 12.749 -14.646 1.00 67.25 91 ASP A CA 1
ATOM 675 C C . ASP A 1 91 ? 3.855 13.155 -13.532 1.00 67.25 91 ASP A C 1
ATOM 677 O O . ASP A 1 91 ? 4.007 12.820 -12.351 1.00 67.25 91 ASP A O 1
ATOM 681 N N . GLY A 1 92 ? 2.792 13.860 -13.929 1.00 79.56 92 GLY A N 1
ATOM 682 C CA . GLY A 1 92 ? 1.692 14.244 -13.043 1.00 79.56 92 GLY A CA 1
ATOM 683 C C . GLY A 1 92 ? 1.101 13.068 -12.252 1.00 79.56 92 GLY A C 1
ATOM 684 O O . GLY A 1 92 ? 0.648 13.269 -11.126 1.00 79.56 92 GLY A O 1
ATOM 685 N N . GLU A 1 93 ? 1.175 11.842 -12.785 1.00 82.38 93 GLU A N 1
ATOM 686 C CA . GLU A 1 93 ? 0.725 10.611 -12.121 1.00 82.38 93 GLU A CA 1
ATOM 687 C C . GLU A 1 93 ? 1.562 10.281 -10.873 1.00 82.38 93 GLU A C 1
ATOM 689 O O . GLU A 1 93 ? 0.994 10.002 -9.818 1.00 82.38 93 GLU A O 1
ATOM 694 N N . ALA A 1 94 ? 2.896 10.376 -10.941 1.00 81.69 94 ALA A N 1
ATOM 695 C CA . ALA A 1 94 ? 3.769 10.096 -9.798 1.00 81.69 94 ALA A CA 1
ATOM 696 C C . ALA A 1 94 ? 3.613 11.145 -8.689 1.00 81.69 94 ALA A C 1
ATOM 698 O O . ALA A 1 94 ? 3.572 10.804 -7.503 1.00 81.69 94 ALA A O 1
ATOM 699 N N . ARG A 1 95 ? 3.457 12.423 -9.059 1.00 85.94 95 ARG A N 1
ATOM 700 C CA . ARG A 1 95 ? 3.188 13.499 -8.090 1.00 85.94 95 ARG A CA 1
ATOM 701 C C . ARG A 1 95 ? 1.820 13.347 -7.437 1.00 85.94 95 ARG A C 1
ATOM 703 O O . ARG A 1 95 ? 1.710 13.530 -6.229 1.00 85.94 95 ARG A O 1
ATOM 710 N N . LEU A 1 96 ? 0.794 12.999 -8.216 1.00 89.25 96 LEU A N 1
ATOM 711 C CA . LEU A 1 96 ? -0.541 12.728 -7.691 1.00 89.25 96 LEU A CA 1
ATOM 712 C C . LEU A 1 96 ? -0.509 11.531 -6.736 1.00 89.25 96 LEU A C 1
ATOM 714 O O . LEU A 1 96 ? -1.027 11.624 -5.629 1.00 89.25 96 LEU A O 1
ATOM 718 N N . ALA A 1 97 ? 0.170 10.448 -7.117 1.00 89.38 97 ALA A N 1
ATOM 719 C CA . ALA A 1 97 ? 0.369 9.275 -6.274 1.00 89.38 97 ALA A CA 1
ATOM 720 C C . ALA A 1 97 ? 1.073 9.628 -4.950 1.00 89.38 97 ALA A C 1
ATOM 722 O O . ALA A 1 97 ? 0.637 9.210 -3.875 1.00 89.38 97 ALA A O 1
ATOM 723 N N . LEU A 1 98 ? 2.128 10.445 -5.001 1.00 89.88 98 LEU A N 1
ATOM 724 C CA . LEU A 1 98 ? 2.802 10.941 -3.802 1.00 89.88 98 LEU A CA 1
ATOM 725 C C . LEU A 1 98 ? 1.869 11.802 -2.938 1.00 89.88 98 LEU A C 1
ATOM 727 O O . LEU A 1 98 ? 1.787 11.586 -1.730 1.00 89.88 98 LEU A O 1
ATOM 731 N N . ALA A 1 99 ? 1.135 12.738 -3.543 1.00 91.81 99 ALA A N 1
ATOM 732 C CA . ALA A 1 99 ? 0.190 13.598 -2.836 1.00 91.81 99 ALA A CA 1
ATOM 733 C C . ALA A 1 99 ? -0.915 12.781 -2.146 1.00 91.81 99 ALA A C 1
ATOM 735 O O . ALA A 1 99 ? -1.172 12.981 -0.960 1.00 91.81 99 ALA A O 1
ATOM 736 N N . CYS A 1 100 ? -1.509 11.805 -2.839 1.00 93.25 100 CYS A N 1
ATOM 737 C CA . CYS A 1 100 ? -2.500 10.890 -2.274 1.00 93.25 100 CYS A CA 1
ATOM 738 C C . CYS A 1 100 ? -1.916 10.050 -1.131 1.00 93.25 100 CYS A C 1
ATOM 740 O O . CYS A 1 100 ? -2.573 9.869 -0.104 1.00 93.25 100 CYS A O 1
ATOM 742 N N . PHE A 1 101 ? -0.677 9.568 -1.268 1.00 92.00 101 PHE A N 1
ATOM 743 C CA . PHE A 1 101 ? 0.004 8.802 -0.222 1.00 92.00 101 PHE A CA 1
ATOM 744 C C . PHE A 1 101 ? 0.216 9.634 1.046 1.00 92.00 101 PHE A C 1
ATOM 746 O O . PHE A 1 101 ? -0.127 9.191 2.146 1.00 92.00 101 PHE A O 1
ATOM 753 N N . VAL A 1 102 ? 0.740 10.853 0.893 1.00 93.75 102 VAL A N 1
ATOM 754 C CA . VAL A 1 102 ? 0.961 11.784 2.006 1.00 93.75 102 VAL A CA 1
ATOM 755 C C . VAL A 1 102 ? -0.367 12.165 2.653 1.00 93.75 102 VAL A C 1
ATOM 757 O O . VAL A 1 102 ? -0.487 12.070 3.871 1.00 93.75 102 VAL A O 1
ATOM 760 N N . ALA A 1 103 ? -1.381 12.522 1.860 1.00 94.25 103 ALA A N 1
ATOM 761 C CA . ALA A 1 103 ? -2.697 12.910 2.362 1.00 94.25 103 ALA A CA 1
ATOM 762 C C . ALA A 1 103 ? -3.388 11.772 3.126 1.00 94.25 103 ALA A C 1
ATOM 764 O O . ALA A 1 103 ? -3.928 12.002 4.204 1.00 94.25 103 ALA A O 1
ATOM 765 N N . THR A 1 104 ? -3.325 10.539 2.614 1.00 91.00 104 THR A N 1
ATOM 766 C CA . THR A 1 104 ? -3.924 9.365 3.271 1.00 91.00 104 THR A CA 1
ATOM 767 C C . THR A 1 104 ? -3.209 9.055 4.580 1.00 91.00 104 THR A C 1
ATOM 769 O O . THR A 1 104 ? -3.849 8.916 5.620 1.00 91.00 104 THR A O 1
ATOM 772 N N . THR A 1 105 ? -1.873 9.036 4.562 1.00 89.75 105 THR A N 1
ATOM 773 C CA . THR A 1 105 ? -1.063 8.782 5.762 1.00 89.75 105 THR A CA 1
ATOM 774 C C . THR A 1 105 ? -1.300 9.852 6.829 1.00 89.75 105 THR A C 1
ATOM 776 O O . THR A 1 105 ? -1.550 9.524 7.990 1.00 89.75 105 THR A O 1
ATOM 779 N N . ALA A 1 106 ? -1.271 11.130 6.438 1.00 90.19 106 ALA A N 1
ATOM 780 C CA . ALA A 1 106 ? -1.527 12.252 7.334 1.00 90.19 106 ALA A CA 1
ATOM 781 C C . ALA A 1 106 ? -2.967 12.241 7.864 1.00 90.19 106 ALA A C 1
ATOM 783 O O . 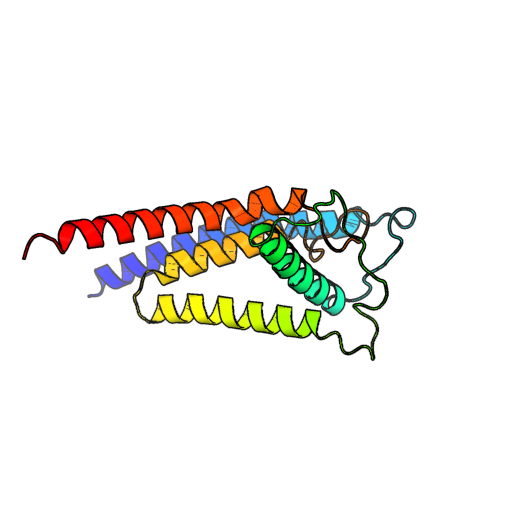ALA A 1 106 ? -3.168 12.478 9.050 1.00 90.19 106 ALA A O 1
ATOM 784 N N . GLY A 1 107 ? -3.955 11.910 7.029 1.00 89.31 107 GLY A N 1
ATOM 785 C CA . GLY A 1 107 ? -5.354 11.775 7.432 1.00 89.31 107 GLY A CA 1
ATOM 786 C C . GLY A 1 107 ? -5.551 10.680 8.479 1.00 89.31 107 GLY A C 1
ATOM 787 O O . GLY A 1 107 ? -6.125 10.938 9.536 1.00 89.31 107 GLY A O 1
ATOM 788 N N . CYS A 1 108 ? -5.008 9.480 8.248 1.00 84.06 108 CYS A N 1
ATOM 789 C CA . CYS A 1 108 ? -5.047 8.389 9.225 1.00 84.06 108 CYS A CA 1
ATOM 790 C C . CYS A 1 108 ? -4.362 8.774 10.546 1.00 84.06 108 CYS A C 1
ATOM 792 O O . CYS A 1 108 ? -4.910 8.526 11.621 1.00 84.06 108 CYS A O 1
ATOM 794 N N . ALA A 1 109 ? -3.192 9.418 10.480 1.00 82.25 109 ALA A N 1
ATOM 795 C CA . ALA A 1 109 ? -2.474 9.880 11.665 1.00 82.25 109 ALA A CA 1
ATOM 796 C C . ALA A 1 109 ? -3.240 10.980 12.420 1.00 82.25 109 ALA A C 1
ATOM 798 O O . ALA A 1 109 ? -3.339 10.923 13.643 1.00 82.25 109 ALA A O 1
ATOM 799 N N . ALA A 1 110 ? -3.830 11.947 11.715 1.00 84.00 110 ALA A N 1
ATOM 800 C CA . ALA A 1 110 ? -4.630 13.012 12.316 1.00 84.00 110 ALA A CA 1
ATOM 801 C C . ALA A 1 110 ? -5.870 12.454 13.028 1.00 84.00 110 ALA A C 1
ATOM 803 O O . ALA A 1 110 ? -6.152 12.852 14.156 1.00 84.00 110 ALA A O 1
ATOM 804 N N . LEU A 1 111 ? -6.563 11.480 12.424 1.00 82.38 111 LEU A N 1
ATOM 805 C CA . LEU A 1 111 ? -7.680 10.777 13.066 1.00 82.38 111 LEU A CA 1
ATOM 806 C C . LEU A 1 111 ? -7.236 10.046 14.341 1.00 82.38 111 LEU A C 1
ATOM 808 O O . LEU A 1 111 ? -7.957 10.067 15.337 1.00 82.38 111 LEU A O 1
ATOM 812 N N . ALA A 1 112 ? -6.051 9.427 14.331 1.00 77.94 112 ALA A N 1
ATOM 813 C CA . ALA A 1 112 ? -5.509 8.743 15.503 1.00 77.94 112 ALA A CA 1
ATOM 814 C C . ALA A 1 112 ? -5.174 9.736 16.628 1.00 77.94 112 ALA A C 1
ATOM 816 O O . ALA A 1 112 ? -5.520 9.507 17.785 1.00 77.94 112 ALA A O 1
ATOM 817 N N . LEU A 1 113 ? -4.543 10.864 16.286 1.00 79.12 113 LEU A N 1
ATOM 818 C CA . LEU A 1 113 ? -4.203 11.928 17.235 1.00 79.12 113 LEU A CA 1
ATOM 819 C C . LEU A 1 113 ? -5.443 12.633 17.802 1.00 79.12 113 LEU A C 1
ATOM 821 O O . LEU A 1 113 ? -5.418 13.075 18.947 1.00 79.12 113 LEU A O 1
ATOM 825 N N . ALA A 1 114 ? -6.533 12.699 17.035 1.00 80.50 114 ALA A N 1
ATOM 826 C CA . ALA A 1 114 ? -7.817 13.232 17.482 1.00 80.50 114 ALA A CA 1
ATOM 827 C C . ALA A 1 114 ? -8.582 12.290 18.437 1.00 80.50 114 ALA A C 1
ATOM 829 O O . ALA A 1 114 ? -9.684 12.626 18.864 1.00 80.50 114 ALA A O 1
ATOM 830 N N . GLY A 1 115 ? -8.030 11.116 18.773 1.00 70.31 115 GLY A N 1
ATOM 831 C CA . GLY A 1 115 ? -8.672 10.146 19.665 1.00 70.31 115 GLY A CA 1
ATOM 832 C C . GLY A 1 115 ? -9.865 9.416 19.040 1.00 70.31 115 GLY A C 1
ATOM 833 O O . GLY A 1 115 ? -10.641 8.791 19.758 1.00 70.31 115 GLY A O 1
ATOM 834 N N . LEU A 1 116 ? -10.018 9.499 17.716 1.00 72.56 116 LEU A N 1
ATOM 835 C CA . LEU A 1 116 ? -10.966 8.692 16.952 1.00 72.56 116 LEU A CA 1
ATOM 836 C C . LEU A 1 116 ? -10.331 7.327 16.635 1.00 72.56 116 LEU A C 1
ATOM 838 O O . LEU A 1 116 ? -9.143 7.110 16.889 1.00 72.56 116 LEU A O 1
ATOM 842 N N . ASP A 1 117 ? -11.082 6.422 16.003 1.00 67.44 117 ASP A N 1
ATOM 843 C CA . ASP A 1 117 ? -10.614 5.091 15.563 1.00 67.44 117 ASP A CA 1
ATOM 844 C C . ASP A 1 117 ? -9.494 5.130 14.486 1.00 67.44 117 ASP A C 1
ATOM 846 O O . ASP A 1 117 ? -9.257 4.165 13.755 1.00 67.44 117 ASP A O 1
ATOM 850 N N . GLY A 1 118 ? -8.752 6.236 14.368 1.00 65.00 118 GLY A N 1
ATOM 851 C CA . GLY A 1 118 ? -7.659 6.418 13.419 1.00 65.00 118 GLY A CA 1
ATOM 852 C C . GLY A 1 118 ? -6.482 5.469 13.634 1.00 65.00 118 GLY A C 1
ATOM 853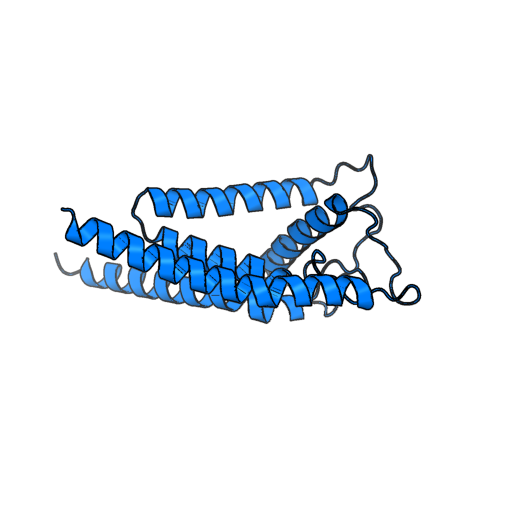 O O . GLY A 1 118 ? -5.744 5.219 12.688 1.00 65.00 118 GLY A O 1
ATOM 854 N N . GLY A 1 119 ? -6.335 4.866 14.820 1.00 70.00 119 GLY A N 1
ATOM 855 C CA . GLY A 1 119 ? -5.381 3.773 15.033 1.00 70.00 119 GLY A CA 1
ATOM 856 C C . GLY A 1 119 ? -5.682 2.555 14.151 1.00 70.00 119 GLY A C 1
ATOM 857 O O . GLY A 1 119 ? -4.769 1.989 13.553 1.00 70.00 119 GLY A O 1
ATOM 858 N N . ALA A 1 120 ? -6.963 2.199 13.992 1.00 75.38 120 ALA A N 1
ATOM 859 C CA . ALA A 1 120 ? -7.387 1.110 13.113 1.00 75.38 120 ALA A CA 1
ATOM 860 C C . ALA A 1 120 ? -7.247 1.492 11.631 1.00 75.38 120 ALA A C 1
ATOM 862 O O . ALA A 1 120 ? -6.765 0.690 10.831 1.00 75.38 120 ALA A O 1
ATOM 863 N N . ALA A 1 121 ? -7.597 2.734 11.273 1.00 76.69 121 ALA A N 1
ATOM 864 C CA . ALA A 1 121 ? -7.413 3.252 9.917 1.00 76.69 121 ALA A CA 1
ATOM 865 C C . ALA A 1 121 ? -5.931 3.268 9.507 1.00 76.69 121 ALA A C 1
ATOM 867 O O . ALA A 1 121 ? -5.583 2.813 8.419 1.00 76.69 121 ALA A O 1
ATOM 868 N N . LEU A 1 122 ? -5.048 3.733 10.397 1.00 78.06 122 LEU A N 1
ATOM 869 C CA . LEU A 1 122 ? -3.606 3.740 10.174 1.00 78.06 122 LEU A CA 1
ATOM 870 C C . LEU A 1 122 ? -3.050 2.316 10.086 1.00 78.06 122 LEU A C 1
ATOM 872 O O . LEU A 1 122 ? -2.254 2.042 9.195 1.00 78.06 122 LEU A O 1
ATOM 876 N N . ALA A 1 123 ? -3.492 1.399 10.952 1.00 78.62 123 ALA A N 1
ATOM 877 C CA . ALA A 1 123 ? -3.072 0.000 10.898 1.00 78.62 123 ALA A CA 1
ATOM 878 C C . ALA A 1 123 ? -3.468 -0.672 9.574 1.00 78.62 123 ALA A C 1
ATOM 880 O O . ALA A 1 123 ? -2.645 -1.348 8.956 1.00 78.62 123 ALA A O 1
ATOM 881 N N . ALA A 1 124 ? -4.694 -0.451 9.093 1.00 82.94 124 ALA A N 1
ATOM 882 C CA . ALA A 1 124 ? -5.116 -0.979 7.801 1.00 82.94 124 ALA A CA 1
ATOM 883 C C . ALA A 1 124 ? -4.381 -0.317 6.634 1.00 82.94 124 ALA A C 1
ATOM 885 O O . ALA A 1 124 ? -4.003 -1.008 5.695 1.00 82.94 124 ALA A O 1
ATOM 886 N N . TRP A 1 125 ? -4.132 0.994 6.693 1.00 86.69 125 TRP A N 1
ATOM 887 C CA . TRP A 1 125 ? -3.335 1.682 5.679 1.00 86.69 125 TRP A CA 1
ATOM 888 C C . TRP A 1 125 ? -1.906 1.130 5.611 1.00 86.69 125 TRP A C 1
ATOM 890 O O . TRP A 1 125 ? -1.420 0.791 4.533 1.00 86.69 125 TRP A O 1
ATOM 900 N N . VAL A 1 126 ? -1.260 0.942 6.765 1.00 84.19 126 VAL A N 1
ATOM 901 C CA . VAL A 1 126 ? 0.056 0.296 6.865 1.00 84.19 126 VAL A CA 1
ATOM 902 C C . VAL A 1 126 ? 0.009 -1.125 6.305 1.00 84.19 126 VAL A C 1
ATOM 904 O O . VAL A 1 126 ? 0.919 -1.509 5.572 1.00 84.19 126 VAL A O 1
ATOM 907 N N . TYR A 1 127 ? -1.054 -1.886 6.580 1.00 84.00 127 TYR A N 1
ATOM 908 C CA . TYR A 1 127 ? -1.258 -3.206 5.983 1.00 84.00 127 TYR A CA 1
ATOM 909 C C . TYR A 1 127 ? -1.334 -3.143 4.453 1.00 84.00 127 TYR A C 1
ATOM 911 O O . TYR A 1 127 ? -0.637 -3.913 3.797 1.00 84.00 127 TYR A O 1
ATOM 919 N N . VAL A 1 128 ? -2.117 -2.220 3.878 1.00 85.94 128 VAL A N 1
ATOM 920 C CA . VAL A 1 128 ? -2.210 -2.046 2.417 1.00 85.94 128 VAL A CA 1
ATOM 921 C C . VAL A 1 128 ? -0.826 -1.807 1.822 1.00 85.94 128 VAL A C 1
ATOM 923 O O . VAL A 1 128 ? -0.423 -2.510 0.896 1.00 85.94 128 VAL A O 1
ATOM 926 N N . VAL A 1 129 ? -0.075 -0.854 2.378 1.00 86.50 129 VAL A N 1
ATOM 927 C CA . VAL A 1 129 ? 1.277 -0.524 1.906 1.00 86.50 129 VAL A CA 1
ATOM 928 C C . VAL A 1 129 ? 2.201 -1.737 2.019 1.00 86.50 129 VAL A C 1
ATOM 930 O O . VAL A 1 129 ? 2.867 -2.088 1.046 1.00 86.50 129 VAL A O 1
ATOM 933 N N . ALA A 1 130 ? 2.208 -2.413 3.169 1.00 81.00 130 ALA A N 1
ATOM 934 C CA . ALA A 1 130 ? 3.054 -3.577 3.414 1.00 81.00 130 ALA A CA 1
ATOM 935 C C . ALA A 1 130 ? 2.728 -4.751 2.479 1.00 81.00 130 ALA A C 1
ATOM 937 O O . ALA A 1 130 ? 3.637 -5.392 1.957 1.00 81.00 130 ALA A O 1
ATOM 938 N N . ALA A 1 131 ? 1.445 -5.007 2.223 1.00 82.88 131 ALA A N 1
ATOM 939 C CA . ALA A 1 131 ? 0.994 -6.055 1.314 1.00 82.88 131 ALA A CA 1
ATOM 940 C C . ALA A 1 131 ? 1.347 -5.749 -0.153 1.00 82.88 131 ALA A C 1
ATOM 942 O O . ALA A 1 131 ? 1.549 -6.675 -0.940 1.00 82.88 131 ALA A O 1
ATOM 943 N N . PHE A 1 132 ? 1.467 -4.468 -0.521 1.00 83.12 132 PHE A N 1
ATOM 944 C CA . PHE A 1 132 ? 1.921 -4.056 -1.849 1.00 83.12 132 PHE A CA 1
ATOM 945 C C . PHE A 1 132 ? 3.441 -4.076 -2.021 1.00 83.12 132 PHE A C 1
ATOM 947 O O . PHE A 1 132 ? 3.882 -4.278 -3.148 1.00 83.12 132 PHE A O 1
ATOM 954 N N . LEU A 1 133 ? 4.249 -3.919 -0.962 1.00 78.69 133 LEU A N 1
ATOM 955 C CA . LEU A 1 133 ? 5.723 -3.934 -1.047 1.00 78.69 133 LEU A CA 1
ATOM 956 C C . LEU A 1 133 ? 6.308 -5.029 -1.967 1.00 78.69 133 LEU A C 1
ATOM 958 O O . LEU A 1 133 ? 7.107 -4.667 -2.836 1.00 78.69 133 LEU A O 1
ATOM 962 N N . PRO A 1 134 ? 5.911 -6.319 -1.862 1.00 72.25 134 PRO A N 1
ATOM 963 C CA . PRO A 1 134 ? 6.444 -7.387 -2.717 1.00 72.25 134 PRO A CA 1
ATOM 964 C C . PRO A 1 134 ? 6.084 -7.266 -4.207 1.00 72.25 134 PRO A C 1
ATOM 966 O O . PRO A 1 134 ? 6.662 -7.959 -5.034 1.00 72.25 134 PRO A O 1
ATOM 969 N N . THR A 1 135 ? 5.098 -6.441 -4.565 1.00 73.88 135 THR A N 1
ATOM 970 C CA . THR A 1 135 ? 4.523 -6.395 -5.923 1.00 73.88 135 THR A CA 1
ATOM 971 C C . THR A 1 135 ? 4.606 -5.014 -6.571 1.00 73.88 135 THR A C 1
ATOM 973 O O . THR A 1 135 ? 4.541 -4.896 -7.794 1.00 73.88 135 THR A O 1
ATOM 976 N N . CYS A 1 136 ? 4.816 -3.960 -5.781 1.00 74.88 136 CYS A N 1
ATOM 977 C CA . CYS A 1 136 ? 4.833 -2.581 -6.250 1.00 74.88 136 CYS A CA 1
ATOM 978 C C . CYS A 1 136 ? 6.194 -2.138 -6.804 1.00 74.88 136 CYS A C 1
ATOM 980 O O . CYS A 1 136 ? 6.281 -1.066 -7.382 1.00 74.88 136 CYS A O 1
ATOM 982 N N . GLY A 1 137 ? 7.246 -2.963 -6.725 1.00 67.31 137 GLY A N 1
ATOM 983 C CA . GLY A 1 137 ? 8.563 -2.704 -7.334 1.00 67.31 137 GLY A CA 1
ATOM 984 C C . GLY A 1 137 ? 9.628 -2.075 -6.433 1.00 67.31 137 GLY A C 1
ATOM 985 O O . GLY A 1 137 ? 10.756 -1.882 -6.883 1.00 67.31 137 GLY A O 1
ATOM 986 N N . LEU A 1 138 ? 9.312 -1.809 -5.160 1.00 69.12 138 LEU A N 1
ATOM 987 C CA . LEU A 1 138 ? 10.335 -1.615 -4.120 1.00 69.12 138 LEU A CA 1
ATOM 988 C C . LEU A 1 138 ? 11.073 -2.928 -3.839 1.00 69.12 138 LEU A C 1
ATOM 990 O O . LEU A 1 138 ? 12.295 -2.953 -3.682 1.00 69.12 138 LEU A O 1
ATOM 994 N N . VAL A 1 139 ? 10.312 -4.018 -3.842 1.00 63.31 139 VAL A N 1
ATOM 995 C CA . VAL A 1 139 ? 10.800 -5.388 -3.926 1.00 63.31 139 VAL A CA 1
ATOM 996 C C . VAL A 1 139 ? 10.376 -5.887 -5.296 1.00 63.31 139 VAL A C 1
ATOM 998 O O . VAL A 1 139 ? 9.183 -6.025 -5.554 1.00 63.31 139 VAL A O 1
ATOM 1001 N N . GLN A 1 140 ? 11.308 -6.044 -6.221 1.00 61.78 140 GLN A N 1
ATOM 1002 C CA . GLN A 1 140 ? 11.020 -6.560 -7.541 1.00 61.78 140 GLN A CA 1
ATOM 1003 C C . GLN A 1 140 ? 11.865 -7.791 -7.829 1.00 61.78 140 GLN A C 1
ATOM 1005 O O . GLN A 1 140 ? 13.091 -7.745 -7.800 1.00 61.78 140 GLN A O 1
ATOM 1010 N N . HIS A 1 141 ? 11.159 -8.873 -8.130 1.00 56.97 141 HIS A N 1
ATOM 1011 C CA . HIS A 1 141 ? 11.679 -10.098 -8.706 1.00 56.97 141 HIS A CA 1
ATOM 1012 C C . HIS A 1 141 ? 10.877 -10.391 -9.989 1.00 56.97 141 HIS A C 1
ATOM 1014 O O . HIS A 1 141 ? 9.643 -10.454 -9.948 1.00 56.97 141 HIS A O 1
ATOM 1020 N N . GLY A 1 142 ? 11.566 -10.535 -11.122 1.00 62.44 142 GLY A N 1
ATOM 1021 C CA . GLY A 1 142 ? 10.975 -10.660 -12.459 1.00 62.44 142 GLY A CA 1
ATOM 1022 C C . GLY A 1 142 ? 10.576 -9.329 -13.115 1.00 62.44 142 GLY A C 1
ATOM 1023 O O . GLY A 1 142 ? 10.751 -8.261 -12.527 1.00 62.44 142 GLY A O 1
ATOM 1024 N N . MET A 1 143 ? 9.992 -9.440 -14.317 1.00 68.56 143 MET A N 1
ATOM 1025 C CA . MET A 1 143 ? 9.698 -8.348 -15.261 1.00 68.56 143 MET A CA 1
ATOM 1026 C C . MET A 1 143 ? 9.129 -7.071 -14.614 1.00 68.56 143 MET A C 1
ATOM 1028 O O . MET A 1 143 ? 8.069 -7.104 -13.971 1.00 68.56 143 MET A O 1
ATOM 1032 N N . VAL A 1 144 ? 9.787 -5.923 -14.838 1.00 71.25 144 VAL A N 1
ATOM 1033 C CA . VAL A 1 144 ? 9.253 -4.597 -14.471 1.00 71.25 144 VAL A CA 1
ATOM 1034 C C . VAL A 1 144 ? 7.921 -4.351 -15.193 1.00 71.25 144 VAL A C 1
ATOM 1036 O O . VAL A 1 144 ? 7.855 -4.181 -16.406 1.00 71.25 144 VAL A O 1
ATOM 1039 N N . GLN A 1 145 ? 6.843 -4.252 -14.419 1.00 75.19 145 GLN A N 1
ATOM 1040 C CA . GLN A 1 145 ? 5.490 -3.956 -14.899 1.00 75.19 145 GLN A CA 1
ATOM 1041 C C . GLN A 1 145 ? 4.799 -2.931 -13.997 1.00 75.19 145 GLN A C 1
ATOM 1043 O O . GLN A 1 145 ? 5.158 -2.789 -12.822 1.00 75.19 145 GLN A O 1
ATOM 1048 N N . LYS A 1 146 ? 3.782 -2.242 -14.531 1.00 76.75 146 LYS A N 1
ATOM 1049 C CA . LYS A 1 146 ? 2.991 -1.241 -13.795 1.00 76.75 146 LYS A CA 1
ATOM 1050 C C . LYS A 1 146 ? 2.158 -1.876 -12.684 1.00 76.75 146 LYS A C 1
ATOM 1052 O O . LYS A 1 146 ? 1.897 -1.245 -11.671 1.00 76.75 146 LYS A O 1
ATOM 1057 N N . GLY A 1 147 ? 1.751 -3.125 -12.870 1.00 78.94 147 GLY A N 1
ATOM 1058 C CA . GLY A 1 147 ? 0.981 -3.894 -11.905 1.00 78.94 147 GLY A CA 1
ATOM 1059 C C . GLY A 1 147 ? 0.255 -5.042 -12.591 1.00 78.94 147 GLY A C 1
ATOM 1060 O O . GLY A 1 147 ? 0.476 -5.327 -13.767 1.00 78.94 147 GLY A O 1
ATOM 1061 N N . GLY A 1 148 ? -0.645 -5.678 -11.860 1.00 78.25 148 GLY A N 1
ATOM 1062 C CA . GLY A 1 148 ? -1.503 -6.745 -12.356 1.00 78.25 148 GLY A CA 1
ATOM 1063 C C . GLY A 1 148 ? -2.642 -6.954 -11.375 1.00 78.25 148 GLY A C 1
ATOM 1064 O O . GLY A 1 148 ? -2.468 -6.732 -10.175 1.00 78.25 148 GLY A O 1
ATOM 1065 N N . ASP A 1 149 ? -3.803 -7.384 -11.863 1.00 79.44 149 ASP A N 1
ATOM 1066 C CA . ASP A 1 149 ? -4.992 -7.507 -11.008 1.00 79.44 149 ASP A CA 1
ATOM 1067 C C . ASP A 1 149 ? -4.779 -8.511 -9.864 1.00 79.44 149 ASP A C 1
ATOM 1069 O O . ASP A 1 149 ? -5.291 -8.341 -8.762 1.00 79.44 149 ASP A O 1
ATOM 1073 N N . ARG A 1 150 ? -3.913 -9.512 -10.066 1.00 75.94 150 ARG A N 1
ATOM 1074 C CA . ARG A 1 150 ? -3.531 -10.470 -9.016 1.00 75.94 150 ARG A CA 1
ATOM 1075 C C . ARG A 1 150 ? -2.821 -9.847 -7.812 1.00 75.94 150 ARG A C 1
ATOM 1077 O O . ARG A 1 150 ? -2.774 -10.462 -6.751 1.00 75.94 150 ARG A O 1
ATOM 1084 N N . TYR A 1 151 ? -2.275 -8.642 -7.959 1.00 74.06 151 TYR A N 1
ATOM 1085 C CA . TYR A 1 151 ? -1.613 -7.923 -6.873 1.00 74.06 151 TYR A CA 1
ATOM 1086 C C . TYR A 1 151 ? -2.596 -7.188 -5.964 1.00 74.06 151 TYR A C 1
ATOM 1088 O O . TYR A 1 151 ? -2.187 -6.676 -4.930 1.00 74.06 151 TYR A O 1
ATOM 1096 N N . LEU A 1 152 ? -3.891 -7.177 -6.300 1.00 77.00 152 LEU A N 1
ATOM 1097 C CA . LEU A 1 152 ? -4.922 -6.514 -5.506 1.00 77.00 152 LEU A CA 1
ATOM 1098 C C . LEU A 1 152 ? -5.526 -7.376 -4.403 1.00 77.00 152 LEU A C 1
ATOM 1100 O O . LEU A 1 152 ? -6.017 -6.821 -3.420 1.00 77.00 152 LEU A O 1
ATOM 1104 N N . TYR A 1 153 ? -5.489 -8.704 -4.533 1.00 78.44 153 TYR A N 1
ATOM 1105 C CA . TYR A 1 153 ? -6.224 -9.588 -3.626 1.00 78.44 153 TYR A CA 1
ATOM 1106 C C . TYR A 1 153 ? -5.803 -9.412 -2.171 1.00 78.44 153 TYR A C 1
ATOM 1108 O O . TYR A 1 153 ? -6.649 -9.142 -1.332 1.00 78.44 153 TYR A O 1
ATOM 1116 N N . LEU A 1 154 ? -4.506 -9.512 -1.870 1.00 81.06 154 LEU A N 1
ATOM 1117 C CA . LEU A 1 154 ? -4.025 -9.408 -0.491 1.00 81.06 154 LEU A CA 1
ATOM 1118 C C . LEU A 1 154 ? -4.144 -7.979 0.061 1.00 81.06 154 LEU A C 1
ATOM 1120 O O . LEU A 1 154 ? -4.732 -7.821 1.128 1.00 81.06 154 LEU A O 1
ATOM 1124 N N . PRO A 1 155 ? -3.693 -6.920 -0.640 1.00 80.31 155 PRO A N 1
ATOM 1125 C CA . PRO A 1 155 ? -3.749 -5.569 -0.082 1.00 80.31 155 PRO A CA 1
ATOM 1126 C C . PRO A 1 155 ? -5.163 -5.057 0.199 1.00 80.31 155 PRO A C 1
ATOM 1128 O O . PRO A 1 155 ? -5.356 -4.263 1.116 1.00 80.31 155 PRO A O 1
ATOM 1131 N N . THR A 1 156 ? -6.170 -5.510 -0.552 1.00 80.56 156 THR A N 1
ATOM 1132 C CA . THR A 1 156 ? -7.551 -5.031 -0.379 1.00 80.56 156 THR A CA 1
ATOM 1133 C C . THR A 1 156 ? -8.298 -5.693 0.779 1.00 80.56 156 THR A C 1
ATOM 1135 O O . THR A 1 156 ? -9.289 -5.127 1.242 1.00 80.56 156 THR A O 1
ATOM 1138 N N . LEU A 1 157 ? -7.816 -6.819 1.324 1.00 79.06 157 LEU A N 1
ATOM 1139 C CA . LEU A 1 157 ? -8.482 -7.512 2.438 1.00 79.06 157 LEU A CA 1
ATOM 1140 C C . LEU A 1 157 ? -8.623 -6.624 3.680 1.00 79.06 157 LEU A C 1
ATOM 1142 O O . LEU A 1 157 ? -9.696 -6.569 4.279 1.00 79.06 157 LEU A O 1
ATOM 1146 N N . GLY A 1 158 ? -7.571 -5.885 4.044 1.00 75.00 158 GLY A N 1
ATOM 1147 C CA . GLY A 1 158 ? -7.605 -4.975 5.194 1.00 75.00 158 GLY A CA 1
ATOM 1148 C C . GLY A 1 158 ? -8.632 -3.850 5.027 1.00 75.00 158 GLY A C 1
ATOM 1149 O O . GLY A 1 158 ? -9.354 -3.523 5.969 1.00 75.00 158 GLY A O 1
ATOM 1150 N N . LEU A 1 159 ? -8.755 -3.307 3.811 1.00 77.38 159 LEU A N 1
ATOM 1151 C CA . LEU A 1 159 ? -9.754 -2.284 3.488 1.00 77.38 159 LEU A CA 1
ATOM 1152 C C . LEU A 1 159 ? -11.175 -2.850 3.522 1.00 77.38 159 LEU A C 1
ATOM 1154 O O . LEU A 1 159 ? -12.075 -2.195 4.041 1.00 77.38 159 LEU A O 1
ATOM 1158 N N . ALA A 1 160 ? -11.377 -4.067 3.012 1.00 77.56 160 ALA A N 1
ATOM 1159 C CA . ALA A 1 160 ? -12.676 -4.730 3.025 1.00 77.56 160 ALA A CA 1
ATOM 1160 C C . ALA A 1 160 ? -13.176 -4.973 4.459 1.00 77.56 160 ALA A C 1
ATOM 1162 O O . ALA A 1 160 ? -14.334 -4.686 4.764 1.00 77.56 160 ALA A O 1
ATOM 1163 N N . VAL A 1 161 ? -12.295 -5.434 5.356 1.00 77.19 161 VAL A N 1
ATOM 1164 C CA . VAL A 1 161 ? -12.629 -5.637 6.774 1.00 77.19 161 VAL A CA 1
ATOM 1165 C C . VAL A 1 161 ? -12.983 -4.312 7.451 1.00 77.19 161 VAL A C 1
ATOM 1167 O O . VAL A 1 161 ? -14.017 -4.230 8.113 1.00 77.19 161 VAL A O 1
ATOM 1170 N N . LEU A 1 162 ? -12.184 -3.256 7.255 1.00 78.06 162 LEU A N 1
ATOM 1171 C CA . LEU A 1 162 ? -12.518 -1.936 7.802 1.00 78.06 162 LEU A CA 1
ATOM 1172 C C . LEU A 1 162 ? -13.844 -1.394 7.263 1.00 78.06 162 LEU A C 1
ATOM 1174 O O . LEU A 1 162 ? -14.644 -0.865 8.033 1.00 78.06 162 LEU A O 1
ATOM 1178 N N . GLY A 1 163 ? -14.091 -1.538 5.960 1.00 78.50 163 GLY A N 1
ATOM 1179 C CA . GLY A 1 163 ? -15.345 -1.129 5.334 1.00 78.50 163 GLY A CA 1
ATOM 1180 C C . GLY A 1 163 ? -16.549 -1.854 5.936 1.00 78.50 163 GLY A C 1
ATOM 1181 O O . GLY A 1 163 ? -17.542 -1.214 6.276 1.00 78.50 163 GLY A O 1
ATOM 1182 N N . ALA A 1 164 ? -16.443 -3.168 6.148 1.00 77.50 164 ALA A N 1
ATOM 1183 C CA . ALA A 1 164 ? -17.495 -3.960 6.780 1.00 77.50 164 ALA A CA 1
ATOM 1184 C C . ALA A 1 164 ? -17.798 -3.488 8.213 1.00 77.50 164 ALA A C 1
ATOM 1186 O O . ALA A 1 164 ? -18.964 -3.315 8.571 1.00 77.50 164 ALA A O 1
ATOM 1187 N N . VAL A 1 165 ? -16.760 -3.218 9.013 1.00 79.31 165 VAL A N 1
ATOM 1188 C CA . VAL A 1 165 ? -16.917 -2.674 10.372 1.00 79.31 165 VAL A CA 1
ATOM 1189 C C . VAL A 1 165 ? -17.582 -1.297 10.336 1.00 79.31 165 VAL A C 1
ATOM 1191 O O . VAL A 1 165 ? -18.524 -1.054 11.087 1.00 79.31 165 VAL A O 1
ATOM 1194 N N . ALA A 1 166 ? -17.147 -0.408 9.440 1.00 80.62 166 ALA A N 1
ATOM 1195 C CA . ALA A 1 166 ? -17.719 0.930 9.314 1.00 80.62 166 ALA A CA 1
ATOM 1196 C C . ALA A 1 166 ? -19.217 0.889 8.962 1.00 80.62 166 ALA A C 1
ATOM 1198 O O . ALA A 1 166 ? -20.013 1.605 9.571 1.00 80.62 166 ALA A O 1
ATOM 1199 N N . VAL A 1 167 ? -19.611 0.017 8.027 1.00 84.06 167 VAL A N 1
ATOM 1200 C CA . VAL A 1 167 ? -21.018 -0.189 7.645 1.00 84.06 167 VAL A CA 1
ATOM 1201 C C . VAL A 1 167 ? -21.836 -0.743 8.811 1.00 84.06 167 VAL A C 1
ATOM 1203 O O . VAL A 1 167 ? -22.931 -0.243 9.068 1.00 84.06 167 VAL A O 1
ATOM 1206 N N . ALA A 1 168 ? -21.312 -1.733 9.540 1.00 78.88 168 ALA A N 1
ATOM 1207 C CA . ALA A 1 168 ? -21.993 -2.304 10.702 1.00 78.88 168 ALA A CA 1
ATOM 1208 C C . ALA A 1 168 ? -22.261 -1.236 11.776 1.00 78.88 168 ALA A C 1
ATOM 1210 O O . ALA A 1 168 ? -23.401 -1.048 12.199 1.00 78.88 168 ALA A O 1
ATOM 1211 N N . VAL A 1 169 ? -21.235 -0.457 12.130 1.00 80.25 169 VAL A N 1
ATOM 1212 C CA . VAL A 1 169 ? -21.343 0.615 13.127 1.00 80.25 169 VAL A CA 1
ATOM 1213 C C . VAL A 1 169 ? -22.312 1.716 12.677 1.00 80.25 169 VAL A C 1
ATOM 1215 O O . VAL A 1 169 ? -23.084 2.233 13.487 1.00 80.25 169 VAL A O 1
ATOM 1218 N N . ALA A 1 170 ? -22.300 2.093 11.395 1.00 83.31 170 ALA A N 1
ATOM 1219 C CA . ALA A 1 170 ? -23.250 3.067 10.858 1.00 83.31 170 ALA A CA 1
ATOM 1220 C C . ALA A 1 170 ? -24.700 2.556 10.934 1.00 83.31 170 ALA A C 1
ATOM 1222 O O . ALA A 1 170 ? -25.597 3.305 11.327 1.00 83.31 170 ALA A O 1
ATOM 1223 N N . GLY A 1 171 ? -24.922 1.276 10.620 1.00 83.19 171 GLY A N 1
ATOM 1224 C CA . GLY A 1 171 ? -26.228 0.627 10.727 1.00 83.19 171 GLY A CA 1
ATOM 1225 C C . GLY A 1 171 ? -26.764 0.590 12.160 1.00 83.19 171 GLY A C 1
ATOM 1226 O O . GLY A 1 171 ? -27.942 0.868 12.380 1.00 83.19 171 GLY A O 1
ATOM 1227 N N . ASP A 1 172 ? -25.908 0.316 13.143 1.00 83.25 172 ASP A N 1
ATOM 1228 C CA . ASP A 1 172 ? -26.304 0.288 14.555 1.00 83.25 172 ASP A CA 1
ATOM 1229 C C . ASP A 1 172 ? -26.667 1.682 15.081 1.00 83.25 172 ASP A C 1
ATOM 1231 O O . ASP A 1 172 ? -27.660 1.838 15.794 1.00 83.25 172 ASP A O 1
ATOM 1235 N N . ARG A 1 173 ? -25.937 2.727 14.663 1.00 77.94 173 ARG A N 1
ATOM 1236 C CA . ARG A 1 173 ? -26.279 4.122 14.997 1.00 77.94 173 ARG A CA 1
ATOM 1237 C C . ARG A 1 173 ? -27.612 4.555 14.392 1.00 77.94 173 ARG A C 1
ATOM 1239 O O . ARG A 1 173 ? -28.395 5.215 15.071 1.00 77.94 173 ARG A O 1
ATOM 1246 N N . ALA A 1 174 ? -27.891 4.157 13.151 1.00 76.81 174 ALA A N 1
ATOM 1247 C CA . ALA A 1 174 ? -29.163 4.454 12.495 1.00 76.81 174 ALA A CA 1
ATOM 1248 C C . ALA A 1 174 ? -30.357 3.784 13.201 1.00 76.81 174 ALA A C 1
ATOM 1250 O O . ALA A 1 174 ? -31.427 4.380 13.281 1.00 76.81 174 ALA A O 1
ATOM 1251 N N . ARG A 1 175 ? -30.169 2.578 13.757 1.00 78.06 175 ARG A N 1
ATOM 1252 C CA . ARG A 1 175 ? -31.202 1.851 14.522 1.00 78.06 175 ARG A CA 1
ATOM 1253 C C . ARG A 1 175 ? -31.358 2.339 15.964 1.00 78.06 175 ARG A C 1
ATOM 1255 O O . ARG A 1 175 ? -32.453 2.280 16.511 1.00 78.06 175 ARG A O 1
ATOM 1262 N N . GLY A 1 176 ? -30.279 2.808 16.590 1.00 65.25 176 GLY A N 1
ATOM 1263 C CA . GLY A 1 176 ? -30.311 3.364 17.947 1.00 65.25 176 GLY A CA 1
ATOM 1264 C C . GLY A 1 176 ? -30.906 4.775 18.024 1.00 65.25 176 GLY A C 1
ATOM 1265 O O . GLY A 1 176 ? -31.444 5.150 19.060 1.00 65.25 176 GLY A O 1
ATOM 1266 N N . GLY A 1 177 ? -30.843 5.548 16.934 1.00 56.94 177 GLY A N 1
ATOM 1267 C CA . GLY A 1 177 ? -31.394 6.908 16.849 1.00 56.94 177 GLY A CA 1
ATOM 1268 C C . GLY A 1 177 ? -32.895 6.994 16.546 1.00 56.94 177 GLY A C 1
ATOM 1269 O O . GLY A 1 177 ? -33.467 8.070 16.647 1.00 56.94 177 GLY A O 1
ATOM 1270 N N . SER A 1 178 ? -33.558 5.888 16.196 1.00 54.22 178 SER A N 1
ATOM 1271 C CA . SER A 1 178 ? -35.001 5.850 15.896 1.00 54.22 178 SER A CA 1
ATOM 1272 C C . SER A 1 178 ? -35.903 5.652 17.128 1.00 54.22 178 SER A C 1
ATOM 1274 O O . SER A 1 178 ? -37.076 5.323 16.976 1.00 54.22 178 SER A O 1
ATOM 1276 N N . GLY A 1 179 ? -35.360 5.807 18.342 1.00 52.44 179 GLY A N 1
ATOM 1277 C CA . GLY A 1 179 ? -36.053 5.538 19.609 1.00 52.44 179 GLY A CA 1
ATOM 1278 C C . GLY A 1 179 ? -36.110 6.703 20.604 1.00 52.44 179 GLY A C 1
ATOM 1279 O O . GLY A 1 179 ? -36.385 6.446 21.774 1.00 52.44 179 GLY A O 1
ATOM 1280 N N . SER A 1 180 ? -35.835 7.944 20.183 1.00 41.44 180 SER A N 1
ATOM 1281 C CA . SER A 1 180 ? -35.980 9.151 21.020 1.00 41.44 180 SER A CA 1
ATOM 1282 C C . SER A 1 180 ? -37.048 10.094 20.490 1.00 41.44 180 SER A C 1
ATOM 1284 O O . SER A 1 180 ? -36.925 10.448 19.295 1.00 41.44 180 SER A O 1
#

Organism: NCBI:txid35677

pLDDT: mean 75.32, std 10.53, range [41.44, 94.25]

Secondary structure (DSSP, 8-state):
-HHHHHHHHHHHHHHHHHHHHHHHHHHHHHHHHHHH---TTT-SS---SHHHHHHHHHHHHHHHHHHHHS--S--S-BPPPGGGGSTT---HHHHHHHHHHHHHHHHHHHHHHTTSTHHHHHHHHHHHHHHHHHHHSSS--SS--SB-GGGSHHHHHHHHHHHHHHHHHHHHHHHHGGG-

Sequence (180 aa):
APRLLRRVAATTARDLAGYAAVAAVVVPVTLRANALGHDPDADVIVLHTGAQRCAKALVTIWFCLGKAAYPAGLSPHYALRDLYFEAGHDDGEARLALACFVATTAGCAALALAGLDGGAALAAWVYVVAAFLPTCGLVQHGMVQKGGDRYLYLPTLGLAVLGAVAVAVAGDRARGGSGS